Protein AF-A0A061BNC5-F1 (afdb_monomer_lite)

Structure (mmCIF, N/CA/C/O backbone):
data_AF-A0A061BNC5-F1
#
_entry.id   AF-A0A061BNC5-F1
#
loop_
_atom_site.group_PDB
_atom_site.id
_atom_site.type_symbol
_atom_site.label_atom_id
_atom_site.label_alt_id
_atom_site.label_comp_id
_atom_site.label_asym_id
_atom_site.label_entity_id
_atom_site.label_seq_id
_atom_site.pdbx_PDB_ins_code
_atom_site.Cartn_x
_atom_site.Cartn_y
_atom_site.Cartn_z
_atom_site.occupancy
_atom_site.B_iso_or_equiv
_atom_site.auth_seq_id
_atom_site.auth_comp_id
_atom_site.auth_asym_id
_atom_site.auth_atom_id
_atom_site.pdbx_PDB_model_num
ATOM 1 N N . MET A 1 1 ? -1.917 20.931 4.018 1.00 47.88 1 MET A N 1
ATOM 2 C CA . MET A 1 1 ? -1.823 21.064 2.547 1.00 47.88 1 MET A CA 1
ATOM 3 C C . MET A 1 1 ? -1.108 19.856 1.949 1.00 47.88 1 MET A C 1
ATOM 5 O O . MET A 1 1 ? -0.255 19.306 2.645 1.00 47.88 1 MET A O 1
ATOM 9 N N . PRO A 1 2 ? -1.494 19.385 0.751 1.00 57.09 2 PRO A N 1
ATOM 10 C CA . PRO A 1 2 ? -0.733 18.379 0.009 1.00 57.09 2 PRO A CA 1
ATOM 11 C C . PRO A 1 2 ? 0.640 18.942 -0.400 1.00 57.09 2 PRO A C 1
ATOM 13 O O . PRO A 1 2 ? 0.720 20.140 -0.675 1.00 57.09 2 PRO A O 1
ATOM 16 N N . PRO A 1 3 ? 1.709 18.129 -0.450 1.00 62.75 3 PRO A N 1
ATOM 17 C CA . PRO A 1 3 ? 2.971 18.557 -1.042 1.00 62.75 3 PRO A CA 1
ATOM 18 C C . PRO A 1 3 ? 2.762 18.801 -2.542 1.00 62.75 3 PRO A C 1
ATOM 20 O O . PRO A 1 3 ? 2.424 17.891 -3.302 1.00 62.75 3 PRO A O 1
ATOM 23 N N . THR A 1 4 ? 2.895 20.057 -2.963 1.00 62.31 4 THR A N 1
ATOM 24 C CA . THR A 1 4 ? 2.710 20.491 -4.350 1.00 62.31 4 THR A CA 1
ATOM 25 C C . THR A 1 4 ? 3.698 19.753 -5.260 1.00 62.31 4 THR A C 1
ATOM 27 O O . THR A 1 4 ? 4.901 19.807 -5.024 1.00 62.31 4 THR A O 1
ATOM 30 N N . GLY A 1 5 ? 3.204 19.052 -6.288 1.00 70.38 5 GLY A N 1
ATOM 31 C CA . GLY A 1 5 ? 4.047 18.321 -7.249 1.00 70.38 5 GLY A CA 1
ATOM 32 C C . GLY A 1 5 ? 4.465 16.899 -6.844 1.00 70.38 5 GLY A C 1
ATOM 33 O O . GLY A 1 5 ? 5.288 16.304 -7.533 1.00 70.38 5 GLY A O 1
ATOM 34 N N . SER A 1 6 ? 3.910 16.338 -5.764 1.00 80.38 6 SER A N 1
ATOM 35 C CA . SER A 1 6 ? 4.178 14.949 -5.356 1.00 80.38 6 SER A CA 1
ATOM 36 C C . SER A 1 6 ? 3.614 13.922 -6.342 1.00 80.38 6 SER A C 1
ATOM 38 O O . SER A 1 6 ? 2.424 13.952 -6.670 1.00 80.38 6 SER A O 1
ATOM 40 N N . LEU A 1 7 ? 4.450 12.960 -6.750 1.00 79.69 7 LEU A N 1
ATOM 41 C CA . LEU A 1 7 ? 4.036 11.812 -7.570 1.00 79.69 7 LEU A CA 1
ATOM 42 C C . LEU A 1 7 ? 3.198 10.804 -6.770 1.00 79.69 7 LEU A C 1
ATOM 44 O O . LEU A 1 7 ? 2.346 10.117 -7.334 1.00 79.69 7 LEU A O 1
ATOM 48 N N . PHE A 1 8 ? 3.419 10.712 -5.457 1.00 86.94 8 PHE A N 1
ATOM 49 C CA . PHE A 1 8 ? 2.782 9.703 -4.610 1.00 86.94 8 PHE A CA 1
ATOM 50 C C . PHE A 1 8 ? 1.433 10.164 -4.052 1.00 86.94 8 PHE A C 1
ATOM 52 O O . PHE A 1 8 ? 0.551 9.334 -3.825 1.00 86.94 8 PHE A O 1
ATOM 59 N N . TRP A 1 9 ? 1.228 11.473 -3.863 1.00 88.44 9 TRP A N 1
ATOM 60 C CA . TRP A 1 9 ? 0.011 12.008 -3.239 1.00 88.44 9 TRP A CA 1
ATOM 61 C C . TRP A 1 9 ? -1.314 11.494 -3.842 1.00 88.44 9 TRP A C 1
ATOM 63 O O . TRP A 1 9 ? -2.192 11.115 -3.059 1.00 88.44 9 TRP A O 1
ATOM 73 N N . PRO A 1 10 ? -1.495 11.413 -5.180 1.00 87.31 10 PRO A N 1
ATOM 74 C CA . PRO A 1 10 ? -2.729 10.886 -5.769 1.00 87.31 10 PRO A CA 1
ATOM 75 C C . PRO A 1 10 ? -3.000 9.420 -5.407 1.00 87.31 10 PRO A C 1
ATOM 77 O O . PRO A 1 10 ? -4.153 9.033 -5.226 1.00 87.31 10 PRO A O 1
ATOM 80 N N . ILE A 1 11 ? -1.952 8.608 -5.251 1.00 87.88 11 ILE A N 1
ATOM 81 C CA . ILE A 1 11 ? -2.070 7.180 -4.927 1.00 87.88 11 ILE A CA 1
ATOM 82 C C . ILE A 1 11 ? -2.567 7.008 -3.489 1.00 87.88 11 ILE A C 1
ATOM 84 O O . ILE A 1 11 ? -3.453 6.205 -3.214 1.00 87.88 11 ILE A O 1
ATOM 88 N N . PHE A 1 12 ? -2.079 7.837 -2.570 1.00 91.19 12 PHE A N 1
ATOM 89 C CA . PHE A 1 12 ? -2.497 7.809 -1.170 1.00 91.19 12 PHE A CA 1
ATOM 90 C C . PHE A 1 12 ? -3.946 8.265 -0.936 1.00 91.19 12 PHE A C 1
ATOM 92 O O . PHE A 1 12 ? -4.498 8.012 0.137 1.00 91.19 12 PHE A O 1
ATOM 99 N N . GLN A 1 13 ? -4.602 8.884 -1.926 1.00 88.19 13 GLN A N 1
ATOM 100 C CA . GLN A 1 13 ? -6.043 9.164 -1.861 1.00 88.19 13 GLN A CA 1
ATOM 101 C C . GLN A 1 13 ? -6.903 7.897 -1.970 1.00 88.19 13 GLN A C 1
ATOM 103 O O . GLN A 1 13 ? -8.080 7.939 -1.619 1.00 88.19 13 GLN A O 1
ATOM 108 N N . LYS A 1 14 ? -6.330 6.766 -2.406 1.00 87.12 14 LYS A N 1
ATOM 109 C CA . LYS A 1 14 ? -7.021 5.468 -2.459 1.00 87.12 14 LYS A CA 1
ATOM 110 C C . LYS A 1 14 ? -7.384 4.926 -1.077 1.00 87.12 14 LYS A C 1
ATOM 112 O O . LYS A 1 14 ? -8.360 4.193 -0.960 1.00 87.12 14 LYS A O 1
ATOM 117 N N . VAL A 1 15 ? -6.660 5.333 -0.031 1.00 86.75 15 VAL A N 1
ATOM 118 C CA . VAL A 1 15 ? -6.999 5.024 1.364 1.00 86.75 15 VAL A CA 1
ATOM 119 C C . VAL A 1 15 ? -7.897 6.138 1.899 1.00 86.75 15 VAL A C 1
ATOM 121 O O . VAL A 1 15 ? -7.381 7.215 2.201 1.00 86.75 15 VAL A O 1
ATOM 124 N N . PRO A 1 16 ? -9.224 5.958 2.006 1.00 82.12 16 PRO A N 1
ATOM 125 C CA . PRO A 1 16 ? -10.116 7.051 2.365 1.00 82.12 16 PRO A CA 1
ATOM 126 C C . PRO A 1 16 ? -9.967 7.440 3.836 1.00 82.12 16 PRO A C 1
ATOM 128 O O . PRO A 1 16 ? -9.774 6.598 4.710 1.00 82.12 16 PRO A O 1
ATOM 131 N N . ILE A 1 17 ? -10.153 8.727 4.118 1.00 78.75 17 ILE A N 1
ATOM 132 C CA . ILE A 1 17 ? -10.402 9.203 5.480 1.00 78.75 17 ILE A CA 1
ATOM 133 C C . ILE A 1 17 ? -11.920 9.190 5.642 1.00 78.75 17 ILE A C 1
ATOM 135 O O . ILE A 1 17 ? -12.603 10.119 5.216 1.00 78.75 17 ILE A O 1
ATOM 139 N N . LYS A 1 18 ? -12.466 8.088 6.160 1.00 66.81 18 LYS A N 1
ATOM 140 C CA . LYS A 1 18 ? -13.910 7.945 6.364 1.00 66.81 18 LYS A CA 1
ATOM 141 C C . LYS A 1 18 ? -14.240 8.138 7.840 1.00 66.81 18 LYS A C 1
ATOM 143 O O . LYS A 1 18 ? -13.814 7.289 8.614 1.00 66.81 18 LYS A O 1
ATOM 148 N N . PRO A 1 19 ? -15.039 9.145 8.232 1.00 58.25 19 PRO A N 1
ATOM 149 C CA . PRO A 1 19 ? -15.560 9.223 9.588 1.00 58.25 19 PRO A CA 1
ATOM 150 C C . PRO A 1 19 ? -16.343 7.941 9.919 1.00 58.25 19 PRO A C 1
ATOM 152 O O . PRO A 1 19 ? -17.277 7.560 9.217 1.00 58.25 19 PRO A O 1
ATOM 155 N N . THR A 1 20 ? -15.939 7.252 10.977 1.00 57.03 20 THR A N 1
ATOM 156 C CA . THR A 1 20 ? -16.623 6.098 11.572 1.00 57.03 20 THR A CA 1
ATOM 157 C C . THR A 1 20 ? -16.925 6.416 13.033 1.00 57.03 20 THR A C 1
ATOM 159 O O . THR A 1 20 ? -16.354 7.344 13.610 1.00 57.03 20 THR A O 1
ATOM 162 N N . SER A 1 21 ? -17.798 5.631 13.663 1.00 55.47 21 SER A N 1
ATOM 163 C CA . SER A 1 21 ? -18.197 5.777 15.073 1.00 55.47 21 SER A CA 1
ATOM 164 C C . SER A 1 21 ? -17.047 5.659 16.091 1.00 55.47 21 SER A C 1
ATOM 166 O O . SER A 1 21 ? -17.269 5.855 17.280 1.00 55.47 21 SER A O 1
ATOM 168 N N . ARG A 1 22 ? -15.815 5.364 15.645 1.00 57.41 22 ARG A N 1
ATOM 169 C CA . ARG A 1 22 ? -14.617 5.144 16.475 1.00 57.41 22 ARG A CA 1
ATOM 170 C C . ARG A 1 22 ? -13.875 6.428 16.890 1.00 57.41 22 ARG A C 1
ATOM 172 O O . ARG A 1 22 ? -12.928 6.354 17.665 1.00 57.41 22 ARG A O 1
ATOM 179 N N . GLY A 1 23 ? -14.331 7.594 16.427 1.00 56.34 23 GLY A N 1
ATOM 180 C CA . GLY A 1 23 ? -13.958 8.905 16.970 1.00 56.34 23 GLY A CA 1
ATOM 181 C C . GLY A 1 23 ? -12.760 9.622 16.309 1.00 56.34 23 GLY A C 1
ATOM 182 O O . GLY A 1 23 ? -12.042 9.039 15.497 1.00 56.34 23 GLY A O 1
ATOM 183 N N . PRO A 1 24 ? -12.533 10.910 16.654 1.00 61.44 24 PRO A N 1
ATOM 184 C CA . PRO A 1 24 ? -11.550 11.809 16.021 1.00 61.44 24 PRO A CA 1
ATOM 185 C C . PRO A 1 24 ? -10.070 11.357 15.968 1.00 61.44 24 PRO A C 1
ATOM 187 O O . PRO A 1 24 ? -9.411 11.650 14.966 1.00 61.44 24 PRO A O 1
ATOM 190 N N . PRO A 1 25 ? -9.506 10.654 16.978 1.00 68.38 25 PRO A N 1
ATOM 191 C CA . PRO A 1 25 ? -8.070 10.344 17.023 1.00 68.38 25 PRO A CA 1
ATOM 192 C C . PRO A 1 25 ? -7.579 9.467 15.866 1.00 68.38 25 PRO A C 1
ATOM 194 O O . PRO A 1 25 ? -6.471 9.659 15.368 1.00 68.38 2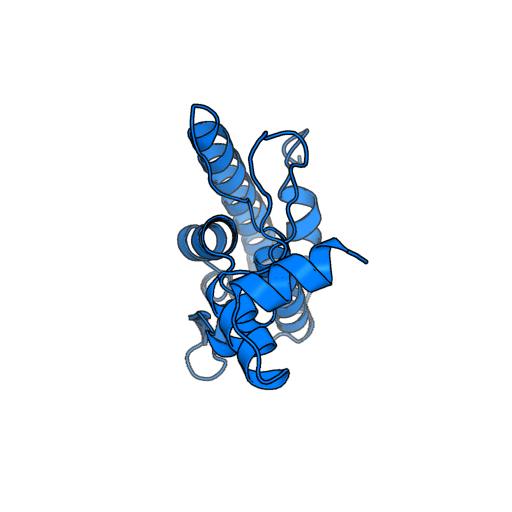5 PRO A O 1
ATOM 197 N N . TYR A 1 26 ? -8.413 8.534 15.402 1.00 72.00 26 TYR A N 1
ATOM 198 C CA . TYR A 1 26 ? -8.068 7.649 14.291 1.00 72.00 26 TYR A CA 1
ATOM 199 C C . TYR A 1 26 ? -7.967 8.407 12.955 1.00 72.00 26 TYR A C 1
ATOM 201 O O . TYR A 1 26 ? -7.057 8.141 12.171 1.00 72.00 26 TYR A O 1
ATOM 209 N N . PHE A 1 27 ? -8.829 9.403 12.710 1.00 71.75 27 PHE A N 1
ATOM 210 C CA . PHE A 1 27 ? -8.782 10.215 11.482 1.00 71.75 27 PHE A CA 1
ATOM 211 C C . PHE A 1 27 ? -7.550 11.103 11.431 1.00 71.75 27 PHE A C 1
ATOM 213 O O . PHE A 1 27 ? -6.861 11.135 10.412 1.00 71.75 27 PHE A O 1
ATOM 220 N N . ASN A 1 28 ? -7.237 11.754 12.553 1.00 79.25 28 ASN A N 1
ATOM 221 C CA . ASN A 1 28 ? -6.023 12.554 12.675 1.00 79.25 28 ASN A CA 1
ATOM 222 C C . ASN A 1 28 ? -4.782 11.680 12.462 1.00 79.25 28 ASN A C 1
ATOM 224 O O . ASN A 1 28 ? -3.848 12.087 11.776 1.00 79.25 28 ASN A O 1
ATOM 228 N N . GLY A 1 29 ? -4.805 10.450 12.981 1.00 85.56 29 GLY A N 1
ATOM 229 C CA . GLY A 1 29 ? -3.754 9.466 12.764 1.00 85.56 29 GLY A CA 1
ATOM 230 C C . GLY A 1 29 ? -3.605 9.037 11.298 1.00 85.56 29 GLY A C 1
ATOM 231 O O . GLY A 1 29 ? -2.485 8.991 10.796 1.00 85.56 29 GLY A O 1
ATOM 232 N N . LEU A 1 30 ? -4.704 8.748 10.594 1.00 87.50 30 LEU A N 1
ATOM 233 C CA . LEU A 1 30 ? -4.689 8.386 9.170 1.00 87.50 30 LEU A CA 1
ATOM 234 C C . LEU A 1 30 ? -4.167 9.524 8.292 1.00 87.50 30 LEU A C 1
ATOM 236 O O . LEU A 1 30 ? -3.366 9.294 7.385 1.00 87.50 30 LEU A O 1
ATOM 240 N N . GLU A 1 31 ? -4.611 10.755 8.548 1.00 87.75 31 GLU A N 1
ATOM 241 C CA . GLU A 1 31 ? -4.130 11.913 7.802 1.00 87.75 31 GLU A CA 1
ATOM 242 C C . GLU A 1 31 ? -2.644 12.179 8.087 1.00 87.75 31 GLU A C 1
ATOM 244 O O . GLU A 1 31 ? -1.876 12.439 7.156 1.00 87.75 31 GLU A O 1
ATOM 249 N N . ALA A 1 32 ? -2.222 12.065 9.351 1.00 90.06 32 ALA A N 1
ATOM 250 C CA . ALA A 1 32 ? -0.821 12.184 9.740 1.00 90.06 32 ALA A CA 1
ATOM 251 C C . ALA A 1 32 ? 0.039 11.107 9.068 1.00 90.06 32 ALA A C 1
ATOM 253 O O . ALA A 1 32 ? 1.048 11.441 8.451 1.00 90.06 32 ALA A O 1
ATOM 254 N N . TRP A 1 33 ? -0.391 9.841 9.104 1.00 93.00 33 TRP A N 1
ATOM 255 C CA . TRP A 1 33 ? 0.267 8.743 8.393 1.00 93.00 33 TRP A CA 1
ATOM 256 C C . TRP A 1 33 ? 0.414 9.074 6.909 1.00 93.00 33 TRP A C 1
ATOM 258 O O . TRP A 1 33 ? 1.525 9.063 6.385 1.00 93.00 33 TRP A O 1
ATOM 268 N N . ARG A 1 34 ? -0.679 9.469 6.246 1.00 92.12 34 ARG A N 1
ATOM 269 C CA . ARG A 1 34 ? -0.681 9.791 4.816 1.00 92.12 34 ARG A CA 1
ATOM 270 C C . ARG A 1 34 ? 0.366 10.851 4.469 1.00 92.12 34 ARG A C 1
ATOM 272 O O . ARG A 1 34 ? 1.132 10.685 3.524 1.00 92.12 34 ARG A O 1
ATOM 279 N N . ARG A 1 35 ? 0.394 11.946 5.232 1.00 90.62 35 ARG A N 1
ATOM 280 C CA . ARG A 1 35 ? 1.339 13.054 5.035 1.00 90.62 35 ARG A CA 1
ATOM 281 C C . ARG A 1 35 ? 2.781 12.601 5.249 1.00 90.62 35 ARG A C 1
ATOM 283 O O . ARG A 1 35 ? 3.627 12.891 4.407 1.00 90.62 35 ARG A O 1
ATOM 290 N N . SER A 1 36 ? 3.039 11.871 6.332 1.00 93.31 36 SER A N 1
ATOM 291 C CA . SER A 1 36 ? 4.372 11.368 6.670 1.00 93.31 36 SER A CA 1
ATOM 292 C C . SER A 1 36 ? 4.903 10.397 5.618 1.00 93.31 36 SER A C 1
ATOM 294 O O . SER A 1 36 ? 6.044 10.542 5.186 1.00 93.31 36 SER A O 1
ATOM 296 N N . MET A 1 37 ? 4.078 9.456 5.148 1.00 94.56 37 MET A N 1
ATOM 297 C CA . MET A 1 37 ? 4.492 8.476 4.141 1.00 94.56 37 MET A CA 1
ATOM 298 C C . MET A 1 37 ? 4.783 9.139 2.795 1.00 94.56 37 MET A C 1
ATOM 300 O O . MET A 1 37 ? 5.823 8.881 2.199 1.00 94.56 37 MET A O 1
ATOM 304 N N . VAL A 1 38 ? 3.915 10.044 2.330 1.00 91.56 38 VAL A N 1
ATOM 305 C CA . VAL A 1 38 ? 4.156 10.768 1.072 1.00 91.56 38 VAL A CA 1
ATOM 306 C C . VAL A 1 38 ? 5.435 11.600 1.160 1.00 91.56 38 VAL A C 1
ATOM 308 O O . VAL A 1 38 ? 6.265 11.531 0.259 1.00 91.56 38 VAL A O 1
ATOM 311 N N . SER A 1 39 ? 5.636 12.322 2.267 1.00 91.25 39 SER A N 1
ATOM 312 C CA . SER A 1 39 ? 6.860 13.098 2.493 1.00 91.25 39 SER A CA 1
ATOM 313 C C . SER A 1 39 ? 8.114 12.219 2.456 1.00 91.25 39 SER A C 1
ATOM 315 O O . SER A 1 39 ? 9.112 12.601 1.846 1.00 91.25 39 SER A O 1
ATOM 317 N N . TYR A 1 40 ? 8.060 11.042 3.086 1.00 92.00 40 TYR A N 1
ATOM 318 C CA . TYR A 1 40 ? 9.158 10.077 3.092 1.00 92.00 40 TYR A CA 1
ATOM 319 C C . TYR A 1 40 ? 9.490 9.581 1.678 1.00 92.00 40 TYR A C 1
ATOM 321 O O . TYR A 1 40 ? 10.654 9.632 1.270 1.00 92.00 40 TYR A O 1
ATOM 329 N N . LEU A 1 41 ? 8.476 9.152 0.916 1.00 89.50 41 LEU A N 1
ATOM 330 C CA . LEU A 1 41 ? 8.648 8.633 -0.443 1.00 89.50 41 LEU A CA 1
ATOM 331 C C . LEU A 1 41 ? 9.152 9.719 -1.404 1.00 89.50 41 LEU A C 1
ATOM 333 O O . LEU A 1 41 ? 10.070 9.463 -2.177 1.00 89.50 41 LEU A O 1
ATOM 337 N N . ASP A 1 42 ? 8.622 10.944 -1.325 1.00 87.56 42 ASP A N 1
ATOM 338 C CA . ASP A 1 42 ? 9.087 12.079 -2.137 1.00 87.56 42 ASP A CA 1
ATOM 339 C C . ASP A 1 42 ? 10.545 12.454 -1.827 1.00 87.56 42 ASP A C 1
ATOM 341 O O . ASP A 1 42 ? 11.296 12.869 -2.714 1.00 87.56 42 ASP A O 1
ATOM 345 N N . GLN A 1 43 ? 10.966 12.358 -0.562 1.00 87.62 43 GLN A N 1
ATOM 346 C CA . GLN A 1 43 ? 12.355 12.602 -0.171 1.00 87.62 43 GLN A CA 1
ATOM 347 C C . GLN A 1 43 ? 13.285 11.505 -0.700 1.00 87.62 43 GLN A C 1
ATOM 349 O O . GLN A 1 43 ? 14.298 11.821 -1.321 1.00 87.62 43 GLN A O 1
ATOM 354 N N . HIS A 1 44 ? 12.928 10.233 -0.503 1.00 86.81 44 HIS A N 1
ATOM 355 C CA . HIS A 1 44 ? 13.727 9.106 -0.987 1.00 86.81 44 HIS A CA 1
ATOM 356 C C . HIS A 1 44 ? 13.831 9.120 -2.508 1.00 86.81 44 HIS A C 1
ATOM 358 O O . HIS A 1 44 ? 14.930 9.004 -3.044 1.00 86.81 44 HIS A O 1
ATOM 364 N N . PHE A 1 45 ? 12.718 9.375 -3.197 1.00 81.31 45 PHE A N 1
ATOM 365 C CA . PHE A 1 45 ? 12.688 9.477 -4.647 1.00 81.31 45 PHE A CA 1
ATOM 366 C C . PHE A 1 45 ? 13.629 10.567 -5.185 1.00 81.31 45 PHE A C 1
ATOM 368 O O . PHE A 1 45 ? 14.419 10.303 -6.090 1.00 81.31 45 PHE A O 1
ATOM 375 N N . ARG A 1 46 ? 13.618 11.769 -4.590 1.00 78.88 46 ARG A N 1
ATOM 376 C CA . ARG A 1 46 ? 14.545 12.851 -4.971 1.00 78.88 46 ARG A CA 1
ATOM 377 C C . ARG A 1 46 ? 16.014 12.472 -4.772 1.00 78.88 46 ARG A C 1
ATOM 379 O O . ARG A 1 46 ? 16.847 12.864 -5.584 1.00 78.88 46 ARG A O 1
ATOM 386 N N . ASN A 1 47 ? 16.323 11.681 -3.747 1.00 76.94 47 ASN A N 1
ATOM 387 C CA . ASN A 1 47 ? 17.689 11.240 -3.460 1.00 76.94 47 ASN A CA 1
ATOM 388 C C . ASN A 1 47 ? 18.215 10.178 -4.4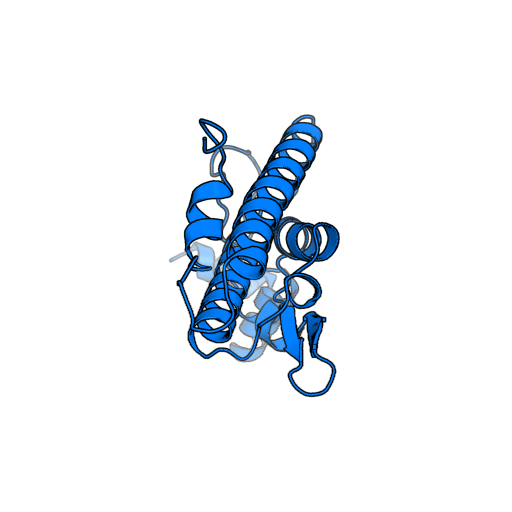47 1.00 76.94 47 ASN A C 1
ATOM 390 O O . ASN A 1 47 ? 19.428 10.024 -4.555 1.00 76.94 47 ASN A O 1
ATOM 394 N N . LEU A 1 48 ? 17.352 9.481 -5.200 1.00 71.94 48 LEU A N 1
ATOM 395 C CA . LEU A 1 48 ? 17.785 8.565 -6.274 1.00 71.94 48 LEU A CA 1
ATOM 396 C C . LEU A 1 48 ? 18.101 9.267 -7.598 1.00 71.94 48 LEU A C 1
ATOM 398 O O . LEU A 1 48 ? 18.661 8.644 -8.499 1.00 71.94 48 LEU A O 1
ATOM 402 N N . ALA A 1 49 ? 17.742 10.545 -7.738 1.00 54.41 49 ALA A N 1
ATOM 403 C CA . ALA A 1 49 ? 17.788 11.259 -9.010 1.00 54.41 49 ALA A CA 1
ATOM 404 C C . ALA A 1 49 ? 19.182 11.393 -9.676 1.00 54.41 49 ALA A C 1
ATOM 406 O O . ALA A 1 49 ? 19.205 11.535 -10.900 1.00 54.41 49 ALA A O 1
ATOM 407 N N . PRO A 1 50 ? 20.345 11.300 -8.993 1.00 49.59 50 PRO A N 1
ATOM 408 C CA . PRO A 1 50 ? 21.625 11.204 -9.685 1.00 49.59 50 PRO A CA 1
ATOM 409 C C . PRO A 1 50 ? 22.055 9.737 -9.864 1.00 49.59 50 PRO A C 1
ATOM 411 O O . PRO A 1 50 ? 22.655 9.136 -8.979 1.00 49.59 50 PRO A O 1
ATOM 414 N N . GLY A 1 51 ? 21.790 9.171 -11.048 1.00 48.19 51 GLY A N 1
ATOM 415 C CA . GLY A 1 51 ? 22.450 7.944 -11.527 1.00 48.19 51 GLY A CA 1
ATOM 416 C C . GLY A 1 51 ? 21.737 6.611 -11.271 1.00 48.19 51 GLY A C 1
ATOM 417 O O . GLY A 1 51 ? 22.306 5.566 -11.580 1.00 48.19 51 GLY A O 1
ATOM 418 N N . HIS A 1 52 ? 20.508 6.604 -10.747 1.00 50.06 52 HIS A N 1
ATOM 419 C CA . HIS A 1 52 ? 19.769 5.354 -10.554 1.00 50.06 52 HIS A CA 1
ATOM 420 C C . HIS A 1 52 ? 19.157 4.829 -11.865 1.00 50.06 52 HIS A C 1
ATOM 422 O O . HIS A 1 52 ? 18.334 5.492 -12.493 1.00 50.06 52 HIS A O 1
ATOM 428 N N . SER A 1 53 ? 19.529 3.609 -12.260 1.00 46.44 53 SER A N 1
ATOM 429 C CA . SER A 1 53 ? 19.018 2.886 -13.436 1.00 46.44 53 SER A CA 1
ATOM 430 C C . SER A 1 53 ? 17.908 1.880 -13.082 1.00 46.44 53 SER A C 1
ATOM 432 O O . SER A 1 53 ? 17.798 0.819 -13.694 1.00 46.44 53 SER A O 1
ATOM 434 N N . GLY A 1 54 ? 17.076 2.199 -12.086 1.00 51.69 54 GLY A N 1
ATOM 435 C CA . GLY A 1 54 ? 15.940 1.378 -11.645 1.00 51.69 54 GLY A CA 1
ATOM 436 C C . GLY A 1 54 ? 14.602 1.918 -12.152 1.00 51.69 54 GLY A C 1
ATOM 437 O O . GLY A 1 54 ? 14.396 3.130 -12.209 1.00 51.69 54 GLY A O 1
ATOM 438 N N . ALA A 1 55 ? 13.691 1.035 -12.561 1.00 56.91 55 ALA A N 1
ATOM 439 C CA . ALA A 1 55 ? 12.316 1.421 -12.869 1.00 56.91 55 ALA A CA 1
ATOM 440 C C . ALA A 1 55 ? 11.570 1.713 -11.558 1.00 56.91 55 ALA A C 1
ATOM 442 O O . ALA A 1 55 ? 11.773 1.036 -10.555 1.00 56.91 55 ALA A O 1
ATOM 443 N N . ILE A 1 56 ? 10.723 2.740 -11.552 1.00 64.06 56 ILE A N 1
ATOM 444 C CA . ILE A 1 56 ? 9.891 3.087 -10.394 1.00 64.06 56 ILE A CA 1
ATOM 445 C C . ILE A 1 56 ? 8.537 2.445 -10.588 1.00 64.06 56 ILE A C 1
ATOM 447 O O . ILE A 1 56 ? 7.861 2.701 -11.585 1.00 64.06 56 ILE A O 1
ATOM 451 N N . HIS A 1 57 ? 8.128 1.642 -9.617 1.00 73.50 57 HIS A N 1
ATOM 452 C CA . HIS A 1 57 ? 6.983 0.762 -9.759 1.00 73.50 57 HIS A CA 1
ATOM 453 C C . HIS A 1 57 ? 5.808 1.247 -8.910 1.00 73.50 57 HIS A C 1
ATOM 455 O O . HIS A 1 57 ? 5.606 0.805 -7.781 1.00 73.50 57 HIS A O 1
ATOM 461 N N . LEU A 1 58 ? 4.998 2.164 -9.450 1.00 79.81 58 LEU A N 1
ATOM 462 C CA . LEU A 1 58 ? 3.841 2.679 -8.702 1.00 79.81 58 LEU A CA 1
ATOM 463 C C . LEU A 1 58 ? 2.629 1.735 -8.731 1.00 79.81 58 LEU A C 1
ATOM 465 O O . LEU A 1 58 ? 1.737 1.896 -7.905 1.00 79.81 58 LEU A O 1
ATOM 469 N N . GLU A 1 59 ? 2.579 0.745 -9.628 1.00 77.25 59 GLU A N 1
ATOM 470 C CA . GLU A 1 59 ? 1.437 -0.182 -9.707 1.00 77.25 59 GLU A CA 1
ATOM 471 C C . GLU A 1 59 ? 1.330 -1.101 -8.481 1.00 77.25 59 GLU A C 1
ATOM 473 O O . GLU A 1 59 ? 0.233 -1.290 -7.953 1.00 77.25 59 GLU A O 1
ATOM 478 N N . ALA A 1 60 ? 2.451 -1.609 -7.955 1.00 81.19 60 ALA A N 1
ATOM 479 C CA . ALA A 1 60 ? 2.441 -2.378 -6.707 1.00 81.19 60 ALA A CA 1
ATOM 480 C C . ALA A 1 60 ? 1.984 -1.529 -5.511 1.00 81.19 60 ALA A C 1
ATOM 482 O O . ALA A 1 60 ? 1.161 -1.974 -4.705 1.00 81.19 60 ALA A O 1
ATOM 483 N N . LEU A 1 61 ? 2.464 -0.282 -5.437 1.00 87.75 61 LEU A N 1
ATOM 484 C CA . LEU A 1 61 ? 2.048 0.680 -4.418 1.00 87.75 61 LEU A CA 1
ATOM 485 C C . LEU A 1 61 ? 0.544 0.974 -4.520 1.00 87.75 61 LEU A C 1
ATOM 487 O O . LEU A 1 61 ? -0.171 0.915 -3.523 1.00 87.75 61 LEU A O 1
ATOM 491 N N . LYS A 1 62 ? 0.046 1.252 -5.727 1.00 85.81 62 LYS A N 1
ATOM 492 C CA . LYS A 1 62 ? -1.369 1.528 -5.991 1.00 85.81 62 LYS A CA 1
ATOM 493 C C . LYS A 1 62 ? -2.257 0.349 -5.612 1.00 85.81 62 LYS A C 1
ATOM 495 O O . LYS A 1 62 ? -3.220 0.552 -4.882 1.00 85.81 62 LYS A O 1
ATOM 500 N N . THR A 1 63 ? -1.907 -0.858 -6.049 1.00 84.06 63 THR A N 1
ATOM 501 C CA . THR A 1 63 ? -2.663 -2.084 -5.747 1.00 84.06 63 THR A CA 1
ATOM 502 C C . THR A 1 63 ? -2.755 -2.310 -4.238 1.00 84.06 63 THR A C 1
ATOM 504 O O . THR A 1 63 ? -3.839 -2.518 -3.695 1.00 84.06 63 THR A O 1
ATOM 507 N N . THR A 1 64 ? -1.626 -2.186 -3.535 1.00 89.25 64 THR A N 1
ATOM 508 C CA . THR A 1 64 ? -1.580 -2.355 -2.077 1.00 89.25 64 THR A CA 1
ATOM 509 C C . THR A 1 64 ? -2.410 -1.287 -1.356 1.00 89.25 64 THR A C 1
ATOM 511 O O . THR A 1 64 ? -3.137 -1.589 -0.409 1.00 89.25 64 THR A O 1
ATOM 514 N N . LEU A 1 65 ? -2.347 -0.029 -1.805 1.00 92.44 65 LEU A N 1
ATOM 515 C CA . LEU A 1 65 ? -3.101 1.069 -1.197 1.00 92.44 65 LEU A CA 1
ATOM 516 C C . LEU A 1 65 ? -4.604 1.024 -1.508 1.00 92.44 65 LEU A C 1
ATOM 518 O O . LEU A 1 65 ? -5.398 1.480 -0.688 1.00 92.44 65 LEU A O 1
ATOM 522 N N . GLU A 1 66 ? -5.014 0.452 -2.639 1.00 88.44 66 GLU A N 1
ATOM 523 C CA . GLU A 1 66 ? -6.423 0.165 -2.931 1.00 88.44 66 GLU A CA 1
ATOM 524 C C . GLU A 1 66 ? -6.986 -0.888 -1.970 1.00 88.44 66 GLU A C 1
ATOM 526 O O . GLU A 1 66 ? -8.050 -0.676 -1.382 1.00 88.44 66 GLU A O 1
ATOM 531 N N . GLU A 1 67 ? -6.240 -1.966 -1.722 1.00 88.12 67 GLU A N 1
ATOM 532 C CA . GLU A 1 67 ? -6.630 -2.977 -0.736 1.00 88.12 67 GLU A CA 1
ATOM 533 C C . GLU A 1 67 ? -6.634 -2.409 0.690 1.00 88.12 67 GLU A C 1
ATOM 535 O O . GLU A 1 67 ? -7.603 -2.587 1.429 1.00 88.12 67 GLU A O 1
ATOM 540 N N . CYS A 1 68 ? -5.611 -1.635 1.065 1.00 90.81 68 CYS A N 1
ATOM 541 C CA . CYS A 1 68 ? -5.582 -0.913 2.339 1.00 90.81 68 CYS A CA 1
ATOM 542 C C . CYS A 1 68 ? -6.825 -0.026 2.498 1.00 90.81 68 CYS A C 1
ATOM 544 O O . CYS A 1 68 ? -7.488 -0.044 3.537 1.00 90.81 68 CYS A O 1
ATOM 546 N N . GLY A 1 69 ? -7.198 0.698 1.440 1.00 88.88 69 GLY A N 1
ATOM 547 C CA . GLY A 1 69 ? -8.403 1.513 1.416 1.00 88.88 69 GLY A CA 1
ATOM 548 C C . GLY A 1 69 ? -9.673 0.701 1.649 1.00 88.88 69 GLY A C 1
ATOM 549 O O . GLY A 1 69 ? -10.501 1.100 2.469 1.00 88.88 69 GLY A O 1
ATOM 550 N N . ARG A 1 70 ? -9.808 -0.463 1.006 1.00 87.62 70 ARG A N 1
ATOM 551 C CA . ARG A 1 70 ? -10.931 -1.390 1.219 1.00 87.62 70 ARG A CA 1
ATOM 552 C C . ARG A 1 70 ? -10.998 -1.885 2.667 1.00 87.62 70 ARG A C 1
ATOM 554 O O . ARG A 1 70 ? -12.073 -1.898 3.265 1.00 87.62 70 ARG A O 1
ATOM 561 N N . LEU A 1 71 ? -9.860 -2.241 3.259 1.00 88.56 71 LEU A N 1
ATOM 562 C CA . LEU A 1 71 ? -9.769 -2.708 4.648 1.00 88.56 71 LEU A CA 1
ATOM 563 C C . LEU A 1 71 ? -10.116 -1.609 5.662 1.00 88.56 71 LEU A C 1
ATOM 565 O O . LEU A 1 71 ? -10.766 -1.891 6.670 1.00 88.56 71 LEU A O 1
ATOM 569 N N . VAL A 1 72 ? -9.731 -0.360 5.387 1.00 87.38 72 VAL A N 1
ATOM 570 C CA . VAL A 1 72 ? -10.145 0.814 6.173 1.00 87.38 72 VAL A CA 1
ATOM 571 C C . VAL A 1 72 ? -11.653 1.051 6.037 1.00 87.38 72 VAL A C 1
ATOM 573 O O . VAL A 1 72 ? -12.338 1.242 7.041 1.00 87.38 72 VAL A O 1
ATOM 576 N N . GLN A 1 73 ? -12.203 0.991 4.818 1.00 85.06 73 GLN A N 1
ATOM 577 C CA . GLN A 1 73 ? -13.643 1.173 4.577 1.00 85.06 73 GLN A CA 1
ATOM 578 C C . GLN A 1 73 ? -14.500 0.130 5.298 1.00 85.06 73 GLN A C 1
ATOM 580 O O . GLN A 1 73 ? -15.553 0.479 5.838 1.00 85.06 73 GLN A O 1
ATOM 585 N N . ASN A 1 74 ? -14.035 -1.120 5.318 1.00 85.31 74 ASN A N 1
ATOM 586 C CA . ASN A 1 74 ? -14.721 -2.248 5.944 1.00 85.31 74 ASN A CA 1
ATOM 587 C C . ASN A 1 74 ? -14.507 -2.321 7.464 1.00 85.31 74 ASN A C 1
ATOM 589 O O . ASN A 1 74 ? -15.113 -3.158 8.127 1.00 85.31 74 ASN A O 1
ATOM 593 N N . GLY A 1 75 ? -13.666 -1.451 8.033 1.00 82.44 75 GLY A N 1
ATOM 594 C CA . GLY A 1 75 ? -13.390 -1.430 9.468 1.00 82.44 75 GLY A CA 1
ATOM 595 C C . GLY A 1 75 ? -12.532 -2.599 9.957 1.00 82.44 75 GLY A C 1
ATOM 596 O O . GLY A 1 75 ? -12.575 -2.909 11.147 1.00 82.44 75 GLY A O 1
ATOM 597 N N . THR A 1 76 ? -11.759 -3.229 9.067 1.00 87.25 76 THR A N 1
ATOM 598 C CA . THR A 1 76 ? -10.739 -4.230 9.419 1.00 87.25 76 THR A CA 1
ATOM 599 C C . THR A 1 76 ? -9.483 -3.543 9.954 1.00 87.25 76 THR A C 1
ATOM 601 O O . THR A 1 76 ? -8.949 -3.925 10.993 1.00 87.25 76 THR A O 1
ATOM 604 N N . ILE A 1 77 ? -9.031 -2.482 9.275 1.00 86.81 77 ILE A N 1
ATOM 605 C CA . ILE A 1 77 ? -7.949 -1.616 9.756 1.00 86.81 77 ILE A CA 1
ATOM 606 C C . ILE A 1 77 ? -8.570 -0.484 10.557 1.00 86.81 77 ILE A C 1
ATOM 608 O O . ILE A 1 77 ? -9.319 0.333 10.030 1.00 86.81 77 ILE A O 1
ATOM 612 N N . THR A 1 78 ? -8.260 -0.446 11.848 1.00 82.88 78 THR A N 1
ATOM 613 C CA . THR A 1 78 ? -8.931 0.452 12.801 1.00 82.88 78 THR A CA 1
ATOM 614 C C . THR A 1 78 ? -7.956 1.227 13.671 1.00 82.88 78 THR A C 1
ATOM 616 O O . THR A 1 78 ? -8.373 2.040 14.489 1.00 82.88 78 THR A O 1
ATOM 619 N N . TRP A 1 79 ? -6.666 0.964 13.487 1.00 84.38 79 TRP A N 1
ATOM 620 C CA . TRP A 1 79 ? -5.550 1.609 14.157 1.00 84.38 79 TRP A CA 1
ATOM 621 C C . TRP A 1 79 ? -4.504 1.957 13.107 1.00 84.38 79 TRP A C 1
ATOM 623 O O . TRP A 1 79 ? -4.326 1.225 12.133 1.00 84.38 79 TRP A O 1
ATOM 633 N N . THR A 1 80 ? -3.809 3.076 13.293 1.00 86.56 80 THR A N 1
ATOM 634 C CA . THR A 1 80 ? -2.753 3.508 12.368 1.00 86.56 80 THR A CA 1
ATOM 635 C C . THR A 1 80 ? -1.552 2.573 12.360 1.00 86.56 80 THR A C 1
ATOM 637 O O . THR A 1 80 ? -0.858 2.493 11.356 1.00 86.56 80 THR A O 1
ATOM 640 N N . THR A 1 81 ? -1.336 1.824 13.441 1.00 87.88 81 THR A N 1
ATOM 641 C CA . THR A 1 81 ? -0.303 0.785 13.537 1.00 87.88 81 THR A CA 1
ATOM 642 C C . THR A 1 81 ? -0.535 -0.387 12.584 1.00 87.88 81 THR A C 1
ATOM 644 O O . THR A 1 81 ? 0.400 -1.127 12.312 1.00 87.88 81 THR A O 1
ATOM 647 N N . HIS A 1 82 ? -1.754 -0.555 12.057 1.00 90.69 82 HIS A N 1
ATOM 648 C CA . HIS A 1 82 ? -2.080 -1.594 11.074 1.00 90.69 82 HIS A CA 1
ATOM 649 C C . HIS A 1 82 ? -1.917 -1.099 9.628 1.00 90.69 82 HIS A C 1
ATOM 651 O O . HIS A 1 82 ? -2.246 -1.823 8.690 1.00 90.69 82 HIS A O 1
ATOM 657 N N . LEU A 1 83 ? -1.478 0.145 9.418 1.00 92.50 83 LEU A N 1
ATOM 658 C CA . LEU A 1 83 ? -1.189 0.681 8.088 1.00 92.50 83 LEU A CA 1
ATOM 659 C C . LEU A 1 83 ? 0.220 0.264 7.642 1.00 92.50 83 LEU A C 1
ATOM 661 O O . LEU A 1 83 ? 1.077 0.026 8.494 1.00 92.50 83 LEU A O 1
ATOM 665 N N . PRO A 1 84 ? 0.491 0.210 6.325 1.00 94.94 84 PRO A N 1
ATOM 666 C CA . PRO A 1 84 ? 1.835 -0.064 5.832 1.00 94.94 84 PRO A CA 1
ATOM 667 C C . PRO A 1 84 ? 2.861 0.949 6.358 1.00 94.94 84 PRO A C 1
ATOM 669 O O . PRO A 1 84 ? 2.567 2.149 6.450 1.00 94.94 84 PRO A O 1
ATOM 672 N N . THR A 1 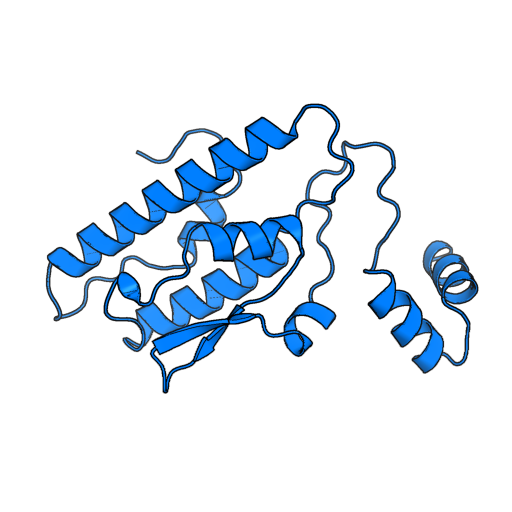85 ? 4.070 0.477 6.666 1.00 95.38 85 THR A N 1
ATOM 673 C CA . THR A 1 85 ? 5.179 1.338 7.109 1.00 95.38 85 THR A CA 1
ATOM 674 C C . THR A 1 85 ? 5.868 2.030 5.934 1.00 95.38 85 THR A C 1
ATOM 676 O O . THR A 1 85 ? 5.691 1.653 4.774 1.00 95.38 85 THR A O 1
ATOM 679 N N . ALA A 1 86 ? 6.694 3.035 6.229 1.00 94.06 86 ALA A N 1
ATOM 680 C CA . ALA A 1 86 ? 7.453 3.764 5.218 1.00 94.06 86 ALA A CA 1
ATOM 681 C C . ALA A 1 86 ? 8.385 2.837 4.420 1.00 94.06 86 ALA A C 1
ATOM 683 O O . ALA A 1 86 ? 8.436 2.915 3.194 1.00 94.06 86 ALA A O 1
ATOM 684 N N . GLU A 1 87 ? 9.058 1.915 5.107 1.00 92.12 87 GLU A N 1
ATOM 685 C CA . GLU A 1 87 ? 9.980 0.944 4.518 1.00 92.12 87 GLU A CA 1
ATOM 686 C C . GLU A 1 87 ? 9.245 -0.040 3.608 1.00 92.12 87 GLU A C 1
ATOM 688 O O . GLU A 1 87 ? 9.719 -0.330 2.514 1.00 92.12 87 GLU A O 1
ATOM 693 N N . GLN A 1 88 ? 8.066 -0.516 4.022 1.00 93.88 88 GLN A N 1
ATOM 694 C CA . GLN A 1 88 ? 7.241 -1.403 3.198 1.00 93.88 88 GLN A CA 1
ATOM 695 C C . GLN A 1 88 ? 6.778 -0.690 1.928 1.00 93.88 88 GLN A C 1
ATOM 697 O O . GLN A 1 88 ? 6.890 -1.233 0.834 1.00 93.88 88 GLN A O 1
ATOM 702 N N . LEU A 1 89 ? 6.292 0.548 2.051 1.00 93.50 89 LEU A N 1
ATOM 703 C CA . LEU A 1 89 ? 5.854 1.350 0.904 1.00 93.50 89 LEU A CA 1
ATOM 704 C C . LEU A 1 89 ? 7.021 1.633 -0.049 1.00 93.50 89 LEU A C 1
ATOM 706 O O . LEU A 1 89 ? 6.852 1.592 -1.265 1.00 93.50 89 LEU A O 1
ATOM 710 N N . TRP A 1 90 ? 8.214 1.874 0.492 1.00 90.50 90 TRP A N 1
ATOM 711 C CA . TRP A 1 90 ? 9.426 2.042 -0.299 1.00 90.50 90 TRP A CA 1
ATOM 712 C C . TRP A 1 90 ? 9.845 0.753 -1.018 1.00 90.50 90 TRP A C 1
ATOM 714 O O . TRP A 1 90 ? 10.185 0.793 -2.201 1.00 90.50 90 TRP A O 1
ATOM 724 N N . ASP A 1 91 ? 9.734 -0.399 -0.352 1.00 87.25 91 ASP A N 1
ATOM 725 C CA . ASP A 1 91 ? 9.982 -1.719 -0.942 1.00 87.25 91 ASP A CA 1
ATOM 726 C C . ASP A 1 91 ? 9.057 -1.989 -2.142 1.00 87.25 91 ASP A C 1
ATOM 728 O O . ASP A 1 91 ? 9.509 -2.485 -3.177 1.00 87.25 91 ASP A O 1
ATOM 732 N N . MET A 1 92 ? 7.783 -1.583 -2.061 1.00 87.38 92 MET A N 1
ATOM 733 C CA . MET A 1 92 ? 6.837 -1.677 -3.185 1.00 87.38 92 MET A CA 1
ATOM 734 C C . MET A 1 92 ? 7.316 -0.867 -4.394 1.00 87.38 92 MET A C 1
ATOM 736 O O . MET A 1 92 ? 7.269 -1.354 -5.524 1.00 87.38 92 MET A O 1
ATOM 740 N N . VAL A 1 93 ? 7.786 0.360 -4.150 1.00 84.06 93 VAL A N 1
ATOM 741 C CA . VAL A 1 93 ? 8.194 1.312 -5.192 1.00 84.06 93 VAL A CA 1
ATOM 742 C C . VAL A 1 93 ? 9.479 0.871 -5.890 1.00 84.06 93 VAL A C 1
ATOM 744 O O . VAL A 1 93 ? 9.560 0.957 -7.116 1.00 84.06 93 VAL A O 1
ATOM 747 N N . VAL A 1 94 ? 10.468 0.390 -5.131 1.00 80.06 94 VAL A N 1
ATOM 748 C CA . VAL A 1 94 ? 11.795 0.034 -5.661 1.00 80.06 94 VAL A CA 1
ATOM 749 C C . VAL A 1 94 ? 11.840 -1.391 -6.208 1.00 80.06 94 VAL A C 1
ATOM 751 O O . VAL A 1 94 ? 12.508 -1.638 -7.207 1.00 80.06 94 VAL A O 1
ATOM 754 N N . HIS A 1 95 ? 11.114 -2.335 -5.601 1.00 77.81 95 HIS A N 1
ATOM 755 C CA . HIS A 1 95 ? 11.201 -3.757 -5.959 1.00 77.81 95 HIS A CA 1
ATOM 756 C C . HIS A 1 95 ? 9.939 -4.313 -6.633 1.00 77.81 95 HIS A C 1
ATOM 758 O O . HIS A 1 95 ? 9.886 -5.507 -6.944 1.00 77.81 95 HIS A O 1
ATOM 764 N N . ASN A 1 96 ? 8.920 -3.480 -6.883 1.00 76.69 96 ASN A N 1
ATOM 765 C CA . ASN A 1 96 ? 7.626 -3.900 -7.438 1.00 76.69 96 ASN A CA 1
ATOM 766 C C . ASN A 1 96 ? 7.021 -5.080 -6.656 1.00 76.69 96 ASN A C 1
ATOM 768 O O . ASN A 1 96 ? 6.641 -6.101 -7.244 1.00 76.69 96 ASN A O 1
ATOM 772 N N . ARG A 1 97 ? 7.032 -4.979 -5.325 1.00 81.62 97 ARG A N 1
ATOM 773 C CA . ARG A 1 97 ? 6.487 -5.988 -4.411 1.00 81.62 97 ARG A CA 1
ATOM 774 C C . ARG A 1 97 ? 5.108 -5.566 -3.942 1.00 81.62 97 ARG A C 1
ATOM 776 O O . ARG A 1 97 ? 4.938 -4.438 -3.505 1.00 81.62 97 ARG A O 1
ATOM 783 N N . ILE A 1 98 ? 4.134 -6.460 -4.029 1.00 84.50 98 ILE A N 1
ATOM 784 C CA . ILE A 1 98 ? 2.808 -6.263 -3.442 1.00 84.50 98 ILE A CA 1
ATOM 785 C C . ILE A 1 98 ? 2.844 -6.760 -2.006 1.00 84.50 98 ILE A C 1
ATOM 787 O O . ILE A 1 98 ? 3.381 -7.835 -1.737 1.00 84.50 98 ILE A O 1
ATOM 791 N N . TYR A 1 99 ? 2.237 -5.995 -1.102 1.00 89.88 99 TYR A N 1
ATOM 792 C CA . TYR A 1 99 ? 1.981 -6.466 0.250 1.00 89.88 99 TYR A CA 1
ATOM 793 C C . TYR A 1 99 ? 0.510 -6.833 0.412 1.00 89.88 99 TYR A C 1
ATOM 795 O O . TYR A 1 99 ? -0.379 -6.114 -0.042 1.00 89.88 99 TYR A O 1
ATOM 803 N N . ALA A 1 100 ? 0.267 -7.939 1.101 1.00 89.00 100 ALA A N 1
ATOM 804 C CA . ALA A 1 100 ? -1.053 -8.358 1.536 1.00 89.00 100 ALA A CA 1
ATOM 805 C C . ALA A 1 100 ? -1.191 -8.132 3.045 1.00 89.00 100 ALA A C 1
ATOM 807 O O . ALA A 1 100 ? -0.211 -8.197 3.792 1.00 89.00 100 ALA A O 1
ATOM 808 N N . PHE A 1 10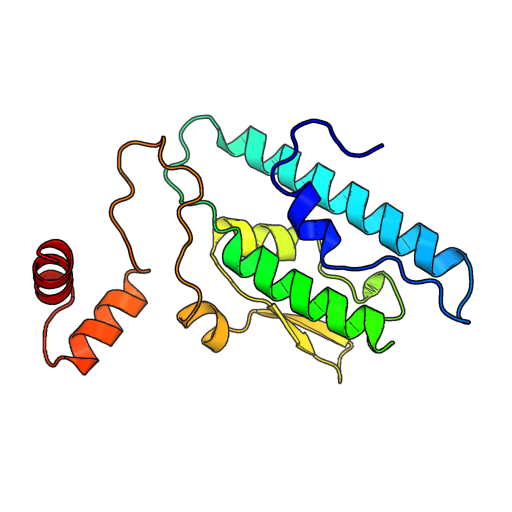1 ? -2.411 -7.842 3.493 1.00 91.81 101 PHE A N 1
ATOM 809 C CA . PHE A 1 101 ? -2.704 -7.679 4.911 1.00 91.81 101 PHE A CA 1
ATOM 810 C C . PHE A 1 101 ? -3.106 -9.021 5.520 1.00 91.81 101 PHE A C 1
ATOM 812 O O . PHE A 1 101 ? -4.084 -9.640 5.098 1.00 91.81 101 PHE A O 1
ATOM 819 N N . ASP A 1 102 ? -2.366 -9.461 6.530 1.00 91.38 102 ASP A N 1
ATOM 820 C CA . ASP A 1 102 ? -2.723 -10.607 7.349 1.00 91.38 102 ASP A CA 1
ATOM 821 C C . ASP A 1 102 ? -3.717 -10.172 8.423 1.00 91.38 102 ASP A C 1
ATOM 823 O O . ASP A 1 102 ? -3.373 -9.470 9.374 1.00 91.38 102 ASP A O 1
ATOM 827 N N . THR A 1 103 ? -4.964 -10.613 8.296 1.00 87.38 103 THR A N 1
ATOM 828 C CA . THR A 1 103 ? -6.006 -10.299 9.276 1.00 87.38 103 THR A CA 1
ATOM 829 C C . THR A 1 103 ? -5.808 -10.998 10.618 1.00 87.38 103 THR A C 1
ATOM 831 O O . THR A 1 103 ? -6.274 -10.473 11.625 1.00 87.38 103 THR A O 1
ATOM 834 N N . ALA A 1 104 ? -5.146 -12.160 10.655 1.00 87.56 104 ALA A N 1
ATOM 835 C CA . ALA A 1 104 ? -4.934 -12.918 11.888 1.00 87.56 104 ALA A CA 1
ATOM 836 C C . ALA A 1 104 ? -3.884 -12.247 12.781 1.00 87.56 104 ALA A C 1
ATOM 838 O O . ALA A 1 104 ? -4.055 -12.157 13.993 1.00 87.56 104 ALA A O 1
ATOM 839 N N . HIS A 1 105 ? -2.826 -11.731 12.162 1.00 89.00 105 HIS A N 1
ATOM 840 C CA . HIS A 1 105 ? -1.690 -11.127 12.857 1.00 89.00 105 HIS A CA 1
ATOM 841 C C . HIS A 1 105 ? -1.643 -9.594 12.733 1.00 89.00 105 HIS A C 1
ATOM 843 O O . HIS A 1 105 ? -0.722 -8.968 13.247 1.00 89.00 105 HIS A O 1
ATOM 849 N N . GLN A 1 106 ? -2.606 -8.996 12.027 1.00 89.19 106 GLN A N 1
ATOM 850 C CA . GLN A 1 106 ? -2.773 -7.550 11.843 1.00 89.19 106 GLN A CA 1
ATOM 851 C C . GLN A 1 106 ? -1.534 -6.836 11.275 1.00 89.19 106 GLN A C 1
ATOM 853 O O . GLN A 1 106 ? -1.237 -5.700 11.647 1.00 89.19 106 GLN A O 1
ATOM 858 N N . HIS A 1 107 ? -0.818 -7.486 10.354 1.00 91.88 107 HIS A N 1
ATOM 859 C CA . HIS A 1 107 ? 0.400 -6.946 9.746 1.00 91.88 107 HIS A CA 1
ATOM 860 C C . HIS A 1 107 ? 0.407 -7.106 8.225 1.00 91.88 107 HIS A C 1
ATOM 862 O O . HIS A 1 107 ? -0.296 -7.940 7.660 1.00 91.88 107 HIS A O 1
ATOM 868 N N . TRP A 1 108 ? 1.235 -6.303 7.561 1.00 93.06 108 TRP A N 1
ATOM 869 C CA . TRP A 1 108 ? 1.470 -6.396 6.123 1.00 93.06 108 TRP A CA 1
ATOM 870 C C . TRP A 1 108 ? 2.676 -7.287 5.834 1.00 93.06 108 TRP A C 1
ATOM 872 O O . TRP A 1 108 ? 3.746 -7.076 6.407 1.00 93.06 108 TRP A O 1
ATOM 882 N N . TYR A 1 109 ? 2.524 -8.232 4.909 1.00 91.81 109 TYR A N 1
ATOM 883 C CA . TYR A 1 109 ? 3.597 -9.116 4.456 1.00 91.81 109 TYR A CA 1
ATOM 884 C C . TYR A 1 109 ? 3.753 -9.053 2.933 1.00 91.81 109 TYR A C 1
ATOM 886 O O . TYR A 1 109 ? 2.758 -8.868 2.226 1.00 91.81 109 TYR A O 1
ATOM 894 N N . PRO A 1 110 ? 4.980 -9.197 2.403 1.00 89.12 110 PRO A N 1
ATOM 895 C CA . PRO A 1 110 ? 5.182 -9.273 0.965 1.00 89.12 110 PRO A CA 1
ATOM 896 C C . PRO A 1 110 ? 4.551 -10.564 0.431 1.00 89.12 110 PRO A C 1
ATOM 898 O O . PRO A 1 110 ? 4.836 -11.647 0.942 1.00 89.12 110 PRO A O 1
ATOM 901 N N . ASP A 1 111 ? 3.726 -10.458 -0.610 1.00 80.12 111 ASP A N 1
ATOM 902 C CA . ASP A 1 111 ? 3.157 -11.607 -1.316 1.00 80.12 111 ASP A CA 1
ATOM 903 C C . ASP A 1 111 ? 3.883 -11.798 -2.662 1.00 80.12 111 ASP A C 1
ATOM 905 O O . ASP A 1 111 ? 3.640 -11.050 -3.622 1.00 80.12 111 ASP A O 1
ATOM 909 N N . PRO A 1 112 ? 4.780 -12.799 -2.773 1.00 71.69 112 PRO A N 1
ATOM 910 C CA . PRO A 1 112 ? 5.511 -13.066 -4.007 1.00 71.69 112 PRO A CA 1
ATOM 911 C C . PRO A 1 112 ? 4.584 -13.437 -5.165 1.00 71.69 112 PRO A C 1
ATOM 913 O O . PRO A 1 112 ? 4.851 -13.071 -6.304 1.00 71.69 112 PRO A O 1
ATOM 916 N N . ARG A 1 113 ? 3.466 -14.121 -4.884 1.00 68.56 113 ARG A N 1
ATOM 917 C CA . ARG A 1 113 ? 2.545 -14.590 -5.924 1.00 68.56 113 ARG A CA 1
ATOM 918 C C . ARG A 1 113 ? 1.846 -13.416 -6.579 1.00 68.56 113 ARG A C 1
ATOM 920 O O . ARG A 1 113 ? 1.731 -13.406 -7.794 1.00 68.56 113 ARG A O 1
ATOM 927 N N . LEU A 1 114 ? 1.404 -12.432 -5.800 1.00 63.38 114 LEU A N 1
ATOM 928 C CA . LEU A 1 114 ? 0.796 -11.215 -6.342 1.00 63.38 114 LEU A CA 1
ATOM 929 C C . LEU A 1 114 ? 1.839 -10.353 -7.071 1.00 63.38 114 LEU A C 1
ATOM 931 O O . LEU A 1 114 ? 1.564 -9.819 -8.144 1.00 63.38 114 LEU A O 1
ATOM 935 N N . SER A 1 115 ? 3.060 -10.294 -6.534 1.00 62.72 115 SER A N 1
ATOM 936 C CA . SER A 1 115 ? 4.187 -9.541 -7.106 1.00 62.72 115 SER A CA 1
ATOM 937 C C . SER A 1 115 ? 4.664 -10.058 -8.473 1.00 62.72 115 SER A C 1
ATOM 939 O O . SER A 1 115 ? 5.325 -9.317 -9.212 1.00 62.72 115 SER A O 1
ATOM 941 N N . ASP A 1 116 ? 4.349 -11.313 -8.809 1.00 57.53 116 ASP A N 1
ATOM 942 C CA . ASP A 1 116 ? 4.629 -11.932 -10.110 1.00 57.53 116 ASP A CA 1
ATOM 943 C C . ASP A 1 116 ? 3.682 -11.449 -11.222 1.00 57.53 116 ASP A C 1
ATOM 945 O O . ASP A 1 116 ? 4.018 -11.573 -12.400 1.00 57.53 116 ASP A O 1
ATOM 949 N N . TYR A 1 117 ? 2.507 -10.907 -10.873 1.00 49.25 117 TYR A N 1
ATOM 950 C CA . TYR A 1 117 ? 1.484 -10.482 -11.840 1.00 49.25 117 TYR A CA 1
ATOM 951 C C . TYR A 1 117 ? 1.397 -8.963 -12.019 1.00 49.25 117 TYR A C 1
ATOM 953 O O . TYR A 1 117 ? 0.759 -8.499 -12.965 1.00 49.25 117 TYR A O 1
ATOM 961 N N . THR A 1 118 ? 2.058 -8.167 -11.174 1.00 52.41 118 THR A N 1
ATOM 962 C CA . THR A 1 118 ? 2.178 -6.724 -11.400 1.00 52.41 118 THR A CA 1
ATOM 963 C C . THR A 1 118 ? 3.199 -6.434 -12.487 1.00 52.41 118 THR A C 1
ATOM 965 O O . THR A 1 118 ? 4.416 -6.482 -12.273 1.00 52.41 118 THR A O 1
ATOM 968 N N . VAL A 1 119 ? 2.698 -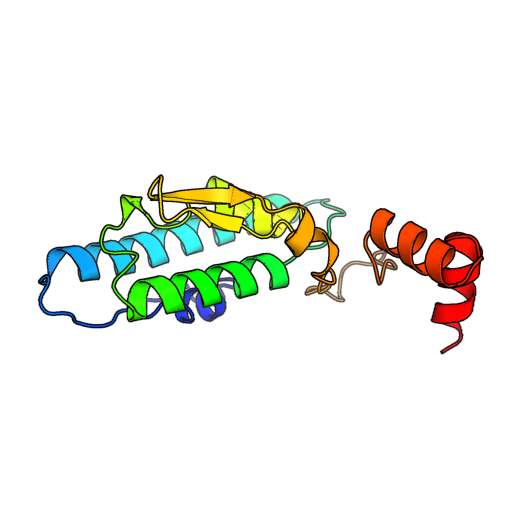6.067 -13.667 1.00 51.88 119 VAL A N 1
ATOM 969 C CA . VAL A 1 119 ? 3.518 -5.458 -14.716 1.00 51.88 119 VAL A CA 1
ATOM 970 C C . VAL A 1 119 ? 4.199 -4.232 -14.114 1.00 51.88 119 VAL A C 1
ATOM 972 O O . VAL A 1 119 ? 3.554 -3.372 -13.514 1.00 51.88 119 VAL A O 1
ATOM 975 N N . ALA A 1 120 ? 5.522 -4.175 -14.237 1.00 51.41 120 ALA A N 1
ATOM 976 C CA . ALA A 1 120 ? 6.296 -2.999 -13.892 1.00 51.41 120 ALA A CA 1
ATOM 977 C C . ALA A 1 120 ? 5.832 -1.839 -14.783 1.00 51.41 120 ALA A C 1
ATOM 979 O O . ALA A 1 120 ? 6.289 -1.700 -15.913 1.00 51.41 120 ALA A O 1
ATOM 980 N N . GLY A 1 121 ? 4.889 -1.027 -14.306 1.00 44.28 121 GLY A N 1
ATOM 981 C CA . GLY A 1 121 ? 4.518 0.202 -14.991 1.00 44.28 121 GLY A CA 1
ATOM 982 C C . GLY A 1 121 ? 5.729 1.130 -15.011 1.00 44.28 121 GLY A C 1
ATOM 983 O O . GLY A 1 121 ? 6.080 1.686 -13.975 1.00 44.28 121 GLY A O 1
ATOM 984 N N . ASN A 1 122 ? 6.385 1.273 -16.165 1.00 44.97 122 ASN A N 1
ATOM 985 C CA . ASN A 1 122 ? 7.441 2.262 -16.379 1.00 44.97 122 ASN A CA 1
ATOM 986 C C . ASN A 1 122 ? 6.814 3.658 -16.335 1.00 44.97 122 ASN A C 1
ATOM 988 O O . ASN A 1 122 ? 6.370 4.189 -17.350 1.00 44.97 122 ASN A O 1
ATOM 992 N N . LEU A 1 123 ? 6.758 4.259 -15.149 1.00 42.34 123 LEU A N 1
ATOM 993 C CA . LEU A 1 123 ? 6.117 5.561 -14.952 1.00 42.34 123 LEU A CA 1
ATOM 994 C C . LEU A 1 123 ? 7.030 6.758 -15.248 1.00 42.34 123 LEU A C 1
ATOM 996 O O . LEU A 1 123 ? 6.638 7.896 -15.011 1.00 42.34 123 LEU A O 1
ATOM 1000 N N . LEU A 1 124 ? 8.209 6.529 -15.843 1.00 39.97 124 LEU A N 1
ATOM 1001 C CA . LEU A 1 124 ? 9.090 7.580 -16.357 1.00 39.97 124 LEU A CA 1
ATOM 1002 C C . LEU A 1 124 ? 9.649 7.205 -17.747 1.00 39.97 124 LEU A C 1
ATOM 1004 O O . LEU A 1 124 ? 10.747 6.661 -17.838 1.00 39.97 124 LEU A O 1
ATOM 1008 N N . PRO A 1 125 ? 8.965 7.550 -18.856 1.00 38.38 125 PRO A N 1
ATOM 1009 C CA . PRO A 1 125 ? 9.454 7.299 -20.221 1.00 38.38 125 PRO A CA 1
ATOM 1010 C C . PRO A 1 125 ? 10.691 8.135 -20.624 1.00 38.38 125 PRO A C 1
ATOM 1012 O O . PRO A 1 125 ? 11.117 8.083 -21.772 1.00 38.38 125 PRO A O 1
ATOM 1015 N N . ARG A 1 126 ? 11.270 8.933 -19.712 1.00 35.88 126 ARG A N 1
ATOM 1016 C CA . ARG A 1 126 ? 12.378 9.868 -19.995 1.00 35.88 126 ARG A CA 1
ATOM 1017 C C . ARG A 1 126 ? 13.773 9.377 -19.596 1.00 35.88 126 ARG A C 1
ATOM 1019 O O . ARG A 1 126 ? 14.728 10.125 -19.778 1.00 35.88 126 ARG A O 1
ATOM 1026 N N . PHE A 1 127 ? 13.918 8.150 -19.097 1.00 36.88 127 PHE A N 1
ATOM 1027 C CA . PHE A 1 127 ? 15.239 7.564 -18.856 1.00 36.88 127 PHE A CA 1
ATOM 1028 C C . PHE A 1 127 ? 15.632 6.649 -20.026 1.00 36.88 127 PHE A C 1
ATOM 1030 O O . PHE A 1 127 ? 14.982 5.621 -20.232 1.00 36.88 127 PHE A O 1
ATOM 1037 N N . PRO A 1 128 ? 16.664 6.997 -20.820 1.00 30.44 128 PRO A N 1
ATOM 1038 C CA . PRO A 1 128 ? 17.128 6.129 -21.895 1.00 30.44 128 PRO A CA 1
ATOM 1039 C C . PRO A 1 128 ? 17.669 4.820 -21.297 1.00 30.44 128 PRO A C 1
ATOM 1041 O O . PRO A 1 128 ? 18.588 4.845 -20.482 1.00 30.44 128 PRO A O 1
ATOM 1044 N N . GLY A 1 129 ? 17.080 3.681 -21.686 1.00 37.34 129 GLY A N 1
ATOM 1045 C CA . GLY A 1 129 ? 17.582 2.340 -21.342 1.00 37.34 129 GLY A CA 1
ATOM 1046 C C . GLY A 1 129 ? 16.589 1.335 -20.738 1.00 37.34 129 GLY A C 1
ATOM 1047 O O . GLY A 1 129 ? 16.982 0.196 -20.504 1.00 37.34 129 GLY A O 1
ATOM 1048 N N . GLN A 1 130 ? 15.317 1.675 -20.497 1.00 41.09 130 GLN A N 1
ATOM 1049 C CA . GLN A 1 130 ? 14.360 0.743 -19.863 1.00 41.09 130 GLN A CA 1
ATOM 1050 C C . GLN A 1 130 ? 13.472 -0.014 -20.867 1.00 41.09 130 GLN A C 1
ATOM 1052 O O . GLN A 1 130 ? 12.256 0.162 -20.913 1.00 41.09 130 GLN A O 1
ATOM 1057 N N . HIS A 1 131 ? 14.080 -0.914 -21.645 1.00 35.69 131 HIS A N 1
ATOM 1058 C CA . HIS A 1 131 ? 13.375 -1.900 -22.480 1.00 35.69 131 HIS A CA 1
ATOM 1059 C C . HIS A 1 131 ? 13.187 -3.234 -21.742 1.00 35.69 131 HIS A C 1
ATOM 1061 O O . HIS A 1 131 ? 13.802 -4.237 -22.092 1.00 35.69 131 HIS A O 1
ATOM 1067 N N . SER A 1 132 ? 12.337 -3.278 -20.715 1.00 42.00 132 SER A N 1
ATOM 1068 C CA . SER A 1 132 ? 11.856 -4.569 -20.206 1.00 42.00 132 SER A CA 1
ATOM 1069 C C . SER A 1 132 ? 10.384 -4.456 -19.838 1.00 42.00 132 SER A C 1
ATOM 1071 O O . SER A 1 132 ? 10.038 -4.022 -18.745 1.00 42.00 132 SER A O 1
ATOM 1073 N N . LEU A 1 133 ? 9.516 -4.854 -20.774 1.00 48.88 133 LEU A N 1
ATOM 1074 C CA . LEU A 1 133 ? 8.057 -4.909 -20.604 1.00 48.88 133 LEU A CA 1
ATOM 1075 C C . LEU A 1 133 ? 7.616 -5.940 -19.543 1.00 48.88 133 LEU A C 1
ATOM 1077 O O . LEU A 1 133 ? 6.456 -5.963 -19.146 1.00 48.88 133 LEU A O 1
ATOM 1081 N N . LEU A 1 134 ? 8.536 -6.772 -19.043 1.00 49.59 134 LEU A N 1
ATOM 1082 C CA . LEU A 1 134 ? 8.307 -7.751 -17.984 1.00 49.59 134 LEU A CA 1
ATOM 1083 C C . LEU A 1 134 ? 9.556 -7.904 -17.109 1.00 49.59 134 LEU A C 1
ATOM 1085 O O . LEU A 1 134 ? 10.683 -7.816 -17.605 1.00 49.59 134 LEU A O 1
ATOM 1089 N N . LYS A 1 135 ? 9.376 -8.200 -15.812 1.00 53.50 135 LYS A N 1
ATOM 1090 C CA . LYS A 1 135 ? 10.475 -8.680 -14.955 1.00 53.50 135 LYS A CA 1
ATOM 1091 C C . LYS A 1 135 ? 11.141 -9.894 -15.636 1.00 53.50 135 LYS A C 1
ATOM 1093 O O . LYS A 1 135 ? 10.422 -10.715 -16.219 1.00 53.50 135 LYS A O 1
ATOM 1098 N N . PRO A 1 136 ? 12.473 -10.085 -15.542 1.00 56.59 136 PRO A N 1
ATOM 1099 C CA . PRO A 1 136 ? 13.162 -11.208 -16.185 1.00 56.59 136 PRO A CA 1
ATOM 1100 C C . PRO A 1 136 ? 12.558 -12.584 -15.877 1.00 56.59 136 PRO A C 1
ATOM 1102 O O . PRO A 1 136 ? 12.584 -13.479 -16.721 1.00 56.59 136 PRO A O 1
ATOM 1105 N N . GLU A 1 137 ? 12.000 -12.742 -14.681 1.00 52.75 137 GLU A N 1
ATOM 1106 C CA . GLU A 1 137 ? 11.354 -13.964 -14.206 1.00 52.75 137 GLU A CA 1
ATOM 1107 C C . GLU A 1 137 ? 10.013 -14.226 -14.904 1.00 52.75 137 GLU A C 1
ATOM 1109 O O . GLU A 1 137 ? 9.750 -15.360 -15.311 1.00 52.75 137 GLU A O 1
ATOM 1114 N N . ILE A 1 138 ? 9.221 -13.179 -15.157 1.00 58.53 138 ILE A N 1
ATOM 1115 C CA . ILE A 1 138 ? 7.954 -13.287 -15.887 1.00 58.53 138 ILE A CA 1
ATOM 1116 C C . ILE A 1 138 ? 8.231 -13.596 -17.360 1.00 58.53 138 ILE A C 1
ATOM 1118 O O . ILE A 1 138 ? 7.646 -14.530 -17.901 1.00 58.53 138 ILE A O 1
ATOM 1122 N N . GLY A 1 139 ? 9.208 -12.926 -17.984 1.00 60.19 139 GLY A N 1
ATOM 1123 C CA . GLY A 1 139 ? 9.629 -13.247 -19.354 1.00 60.19 139 GLY A CA 1
ATOM 1124 C C . GLY A 1 139 ? 10.082 -14.708 -19.506 1.00 60.19 139 GLY A C 1
ATOM 1125 O O . GLY A 1 139 ? 9.730 -15.376 -20.475 1.00 60.19 139 GLY A O 1
ATOM 1126 N N . ARG A 1 140 ? 10.792 -15.266 -18.511 1.00 63.19 140 ARG A N 1
ATOM 1127 C CA . ARG A 1 140 ? 11.155 -16.701 -18.483 1.00 63.19 140 ARG A CA 1
ATOM 1128 C C . ARG A 1 140 ? 9.949 -17.624 -18.308 1.00 63.19 140 ARG A C 1
ATOM 1130 O O . ARG A 1 140 ? 9.986 -18.758 -18.786 1.00 63.19 140 ARG A O 1
ATOM 1137 N N . ARG A 1 141 ? 8.921 -17.198 -17.576 1.00 63.75 141 ARG A N 1
ATOM 1138 C CA . ARG A 1 141 ? 7.715 -17.998 -17.330 1.00 63.75 141 ARG A CA 1
ATOM 1139 C C . ARG A 1 141 ? 6.792 -18.005 -18.542 1.00 63.75 141 ARG A C 1
ATOM 1141 O O . ARG A 1 141 ? 6.345 -19.073 -18.942 1.00 63.75 141 ARG A O 1
ATOM 1148 N N . VAL A 1 142 ? 6.568 -16.845 -19.152 1.00 63.16 142 VAL A N 1
ATOM 1149 C CA . VAL A 1 142 ? 5.777 -16.709 -20.379 1.00 63.16 142 VAL A CA 1
ATOM 1150 C C . VAL A 1 142 ? 6.451 -17.460 -21.520 1.00 63.16 142 VAL A C 1
ATOM 1152 O O . VAL A 1 142 ? 5.808 -18.270 -22.179 1.00 63.16 142 VAL A O 1
ATOM 1155 N N . ALA A 1 143 ? 7.769 -17.323 -21.666 1.00 67.56 143 ALA A N 1
ATOM 1156 C CA . ALA A 1 143 ? 8.514 -18.125 -22.623 1.00 67.56 143 ALA A CA 1
ATOM 1157 C C . ALA A 1 143 ? 8.312 -19.635 -22.406 1.00 67.56 143 ALA A C 1
ATOM 1159 O O . ALA A 1 143 ? 8.003 -20.345 -23.357 1.00 67.56 143 ALA A O 1
ATOM 1160 N N . ARG A 1 144 ? 8.369 -20.120 -21.155 1.00 71.62 144 ARG A N 1
ATOM 1161 C CA . ARG A 1 144 ? 8.056 -21.525 -20.836 1.00 71.62 144 ARG A CA 1
ATOM 1162 C C . ARG A 1 144 ? 6.623 -21.923 -21.197 1.00 71.62 144 ARG A C 1
ATOM 1164 O O . ARG A 1 144 ? 6.440 -23.011 -21.730 1.00 71.62 144 ARG A O 1
ATOM 1171 N N . MET A 1 145 ? 5.628 -21.070 -20.947 1.00 73.44 145 MET A N 1
ATOM 1172 C CA . MET A 1 145 ? 4.232 -21.337 -21.332 1.00 73.44 145 MET A CA 1
ATOM 1173 C C . MET A 1 145 ? 4.055 -21.449 -22.850 1.00 73.44 145 MET A C 1
ATOM 1175 O O . MET A 1 145 ? 3.264 -22.264 -23.310 1.00 73.44 145 MET A O 1
ATOM 1179 N N . HIS A 1 146 ? 4.834 -20.693 -23.624 1.00 73.00 146 HIS A N 1
ATOM 1180 C CA . HIS A 1 146 ? 4.855 -20.769 -25.086 1.00 73.00 146 HIS A CA 1
ATOM 1181 C C . HIS A 1 146 ? 5.898 -21.761 -25.635 1.00 73.00 146 HIS A C 1
ATOM 1183 O O . HIS A 1 146 ? 6.200 -21.732 -26.826 1.00 73.00 146 HIS A O 1
ATOM 1189 N N . GLY A 1 147 ? 6.479 -22.623 -24.789 1.00 80.62 147 GLY A N 1
ATOM 1190 C CA . GLY A 1 147 ? 7.469 -23.623 -25.208 1.00 80.62 147 GLY A CA 1
ATOM 1191 C C . GLY A 1 147 ? 8.738 -23.031 -25.836 1.00 80.62 147 GLY A C 1
ATOM 1192 O O . GLY A 1 147 ? 9.403 -23.684 -26.635 1.00 80.62 147 GLY A O 1
ATOM 1193 N N . THR A 1 148 ? 9.071 -21.784 -25.510 1.00 82.31 148 THR A N 1
ATOM 1194 C CA . THR A 1 148 ? 10.164 -21.014 -26.110 1.00 82.31 148 THR A CA 1
ATOM 1195 C C . THR A 1 148 ? 11.125 -20.476 -25.041 1.00 82.31 148 THR A C 1
ATOM 1197 O O . THR A 1 148 ? 10.941 -20.674 -23.838 1.00 82.31 148 THR A O 1
ATOM 1200 N N . THR A 1 149 ? 12.203 -19.812 -25.459 1.00 75.31 149 THR A N 1
ATOM 1201 C CA . THR A 1 149 ? 13.165 -19.170 -24.548 1.00 75.31 149 THR A CA 1
ATOM 1202 C C . THR A 1 149 ? 12.820 -17.699 -24.347 1.00 75.31 149 THR A C 1
ATOM 1204 O O . THR A 1 149 ? 12.243 -17.070 -25.231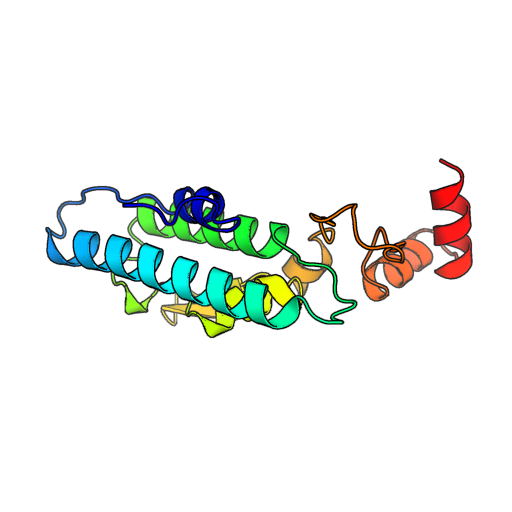 1.00 75.31 149 THR A O 1
ATOM 1207 N N . LYS A 1 150 ? 13.194 -17.126 -23.191 1.00 66.44 150 LYS A N 1
ATOM 1208 C CA . LYS A 1 150 ? 12.938 -15.709 -22.866 1.00 66.44 150 LYS A CA 1
ATOM 1209 C C . LYS A 1 150 ? 13.365 -14.783 -24.012 1.00 66.44 150 LYS A C 1
ATOM 1211 O O . LYS A 1 150 ? 12.566 -13.982 -24.469 1.00 66.44 150 LYS A O 1
ATOM 1216 N N . ALA A 1 151 ? 14.593 -14.948 -24.503 1.00 67.25 151 ALA A N 1
ATOM 1217 C CA . ALA A 1 151 ? 15.150 -14.088 -25.546 1.00 67.25 151 ALA A CA 1
ATOM 1218 C C . ALA A 1 151 ? 14.395 -14.193 -26.882 1.00 67.25 151 ALA A C 1
ATOM 1220 O O . ALA A 1 151 ? 14.322 -13.221 -27.627 1.00 67.25 151 ALA A O 1
ATOM 1221 N N . ARG A 1 152 ? 13.844 -15.371 -27.196 1.00 67.50 152 ARG A N 1
ATOM 1222 C CA . ARG A 1 152 ? 13.034 -15.575 -28.399 1.00 67.50 152 ARG A CA 1
ATOM 1223 C C . ARG A 1 152 ? 11.640 -14.977 -28.225 1.00 67.50 152 ARG A C 1
ATOM 1225 O O . ARG A 1 152 ? 11.215 -14.218 -29.080 1.00 67.50 152 ARG A O 1
ATOM 1232 N N . TRP A 1 153 ? 10.999 -15.224 -27.084 1.00 71.38 153 TRP A N 1
ATOM 1233 C CA . TRP A 1 153 ? 9.709 -14.624 -26.753 1.00 71.38 153 TRP A CA 1
ATOM 1234 C C . TRP A 1 153 ? 9.758 -13.089 -26.738 1.00 71.38 153 TRP A C 1
ATOM 1236 O O . TRP A 1 153 ? 8.880 -12.456 -27.304 1.00 71.38 153 TRP A O 1
ATOM 1246 N N . GLU A 1 154 ? 10.794 -12.482 -26.152 1.00 64.12 154 GLU A N 1
ATOM 1247 C CA . GLU A 1 154 ? 10.951 -11.018 -26.135 1.00 64.12 154 GLU A CA 1
ATOM 1248 C C . GLU A 1 154 ? 11.149 -10.437 -27.538 1.00 64.12 154 GLU A C 1
ATOM 1250 O O . GLU A 1 154 ? 10.641 -9.358 -27.830 1.00 64.12 154 GLU A O 1
ATOM 1255 N N . ARG A 1 155 ? 11.855 -11.156 -28.419 1.00 69.50 155 ARG A N 1
ATOM 1256 C CA . ARG A 1 155 ? 12.028 -10.760 -29.821 1.00 69.50 155 ARG A CA 1
ATOM 1257 C C . ARG A 1 155 ? 10.712 -10.830 -30.591 1.00 69.50 155 ARG A C 1
ATOM 1259 O O . ARG A 1 155 ? 10.419 -9.918 -31.353 1.00 69.50 155 ARG A O 1
ATOM 1266 N N . ASP A 1 156 ? 9.935 -11.885 -30.368 1.00 62.75 156 ASP A N 1
ATOM 1267 C CA . ASP A 1 156 ? 8.640 -12.082 -31.019 1.00 62.75 156 ASP A CA 1
ATOM 1268 C C . ASP A 1 156 ? 7.605 -11.069 -30.495 1.00 62.75 156 ASP A C 1
ATOM 1270 O O . ASP A 1 156 ? 6.852 -10.501 -31.275 1.00 62.75 156 ASP A O 1
ATOM 1274 N N . ALA A 1 157 ? 7.614 -10.772 -29.191 1.00 57.66 157 ALA A N 1
ATOM 1275 C CA . ALA A 1 157 ? 6.746 -9.769 -28.573 1.00 57.66 157 ALA A CA 1
ATOM 1276 C C . ALA A 1 157 ? 7.081 -8.330 -29.001 1.00 57.66 157 ALA A C 1
ATOM 1278 O O . ALA A 1 157 ? 6.187 -7.497 -29.043 1.00 57.66 157 ALA A O 1
ATOM 1279 N N . ALA A 1 158 ? 8.344 -8.035 -29.327 1.00 53.25 158 ALA A N 1
ATOM 1280 C CA . ALA A 1 158 ? 8.761 -6.730 -29.847 1.00 53.25 158 ALA A CA 1
ATOM 1281 C C . ALA A 1 158 ? 8.391 -6.505 -31.327 1.00 53.25 158 ALA A C 1
ATOM 1283 O O . ALA A 1 158 ? 8.572 -5.399 -31.834 1.00 53.25 158 ALA A O 1
ATOM 1284 N N . ALA A 1 159 ? 7.929 -7.548 -32.025 1.00 54.00 159 ALA A N 1
ATOM 1285 C CA . ALA A 1 159 ? 7.466 -7.474 -33.410 1.00 54.00 159 ALA A CA 1
ATOM 1286 C C . ALA A 1 159 ? 5.954 -7.182 -33.537 1.00 54.00 159 ALA A C 1
ATOM 1288 O O . ALA A 1 159 ? 5.468 -7.040 -34.661 1.00 54.00 159 ALA A O 1
ATOM 1289 N N . PHE A 1 160 ? 5.235 -7.102 -32.411 1.00 42.50 160 PHE A N 1
ATOM 1290 C CA . PHE A 1 160 ? 3.831 -6.685 -32.299 1.00 42.50 160 PHE A CA 1
ATOM 1291 C C . PHE A 1 160 ? 3.733 -5.267 -31.728 1.00 42.50 160 PHE A C 1
ATOM 1293 O O . PHE A 1 160 ? 2.757 -4.574 -32.090 1.00 42.50 160 PHE A O 1
#

Sequence (160 aa):
MPPTGSLFWPIFQKVPIKPTSRGPPYFNGLEAWRRSMVSYLDQHFRNLAPGHSGAIHLEALKTTLEECGRLVQNGTITWTTHLPTAEQLWDMVVHNRIYAFDTAHQHWYPDPRLSDYTVAGNLLPRFPGQHSLLKPEIGRRVARMHGTTKARWERDAAAF

Radius of gyration: 18.1 Å; chains: 1; bounding box: 41×45×50 Å

Organism: Rhodotorula toruloides (NCBI:txid5286)

Secondary structure (DSSP, 8-state):
---TT-SSHHHHTTS-----TT-HHHHHHHHHHHHHHHHHHHHHHHHTTTT--PPPBHHHHHHHHHHHHHHHHTTS--SGGGSPPHHHHHHHHHH-PEEEEETTTTEEEEEHHHHTT----B--TTSTT---SS-HHHHHHHHHHTTS-HHHHHHHHTT-

pLDDT: mean 73.54, std 17.15, range [30.44, 95.38]

Foldseek 3Di:
DADPPQPCLVLLVLQPLDDDPLDDPQSVLSVVQSRVLSVLLSVVVVVCPPPDPFFFACQLLSVQSNVNNVCVVVVLDPHSVLDDDSVRSVCCGRVVWHWDADSVVSHTDTDVVVSQPRQRPRPDPPDPDPPDRHDLVNLQVVCVVVVHGSVVSSVVVVVD